Protein AF-A0A838Q606-F1 (afdb_monomer_lite)

Radius of gyration: 18.7 Å; chains: 1; bounding box: 25×56×35 Å

Foldseek 3Di:
DDPDDDDDDPPPVVVVVVVLVVCVVVVNPVSLVVVLVVCVVVQLVVLCVVPVDSVRSVVVSVVVSVVD

Sequence (68 aa):
MNTTATSELETDQVDPDQEIISRVLAGSKDSFGILITRYSDPLYRHALGMTGSPDVAEDILQASFIKA

Secondary structure (DSSP, 8-state):
---------------HHHHHHHHHHTT-HHHHHHHHHHHHHHHHHHHHHHHS-HHHHHHHHHHHHHT-

Structure (mmCIF, N/CA/C/O backbone):
data_AF-A0A838Q606-F1
#
_entry.id   AF-A0A838Q606-F1
#
loop_
_atom_site.group_PDB
_atom_site.id
_atom_site.type_symbol
_atom_site.label_atom_id
_atom_site.label_alt_id
_atom_site.label_comp_id
_atom_site.label_asym_id
_atom_site.label_entity_id
_atom_site.label_seq_id
_atom_site.pdbx_PDB_ins_code
_atom_site.Cartn_x
_atom_site.Cartn_y
_atom_site.Cartn_z
_atom_site.occupancy
_atom_site.B_iso_or_equiv
_atom_site.auth_seq_id
_atom_site.auth_comp_id
_atom_site.auth_asym_id
_atom_site.auth_atom_id
_atom_site.pdbx_PDB_model_num
ATOM 1 N N . MET A 1 1 ? 12.479 -52.669 19.556 1.00 41.94 1 MET A N 1
ATOM 2 C CA . MET A 1 1 ? 13.206 -51.534 18.947 1.00 41.94 1 MET A CA 1
ATOM 3 C C . MET A 1 1 ? 12.160 -50.507 18.550 1.00 41.94 1 MET A C 1
ATOM 5 O O . MET A 1 1 ? 11.607 -50.601 17.465 1.00 41.94 1 MET A O 1
ATOM 9 N N . ASN A 1 2 ? 11.806 -49.615 19.477 1.00 42.59 2 ASN A N 1
ATOM 10 C CA . ASN A 1 2 ? 10.803 -48.576 19.254 1.00 42.59 2 ASN A CA 1
ATOM 11 C C . ASN A 1 2 ? 11.544 -47.295 18.883 1.00 42.59 2 ASN A C 1
ATOM 13 O O . ASN A 1 2 ? 12.065 -46.611 19.759 1.00 42.59 2 ASN A O 1
ATOM 17 N N . THR A 1 3 ? 11.613 -47.007 17.588 1.00 49.78 3 THR A N 1
ATOM 18 C CA . THR A 1 3 ? 12.092 -45.717 17.094 1.00 49.78 3 THR A CA 1
ATOM 19 C C . THR A 1 3 ? 10.921 -44.742 17.107 1.00 49.78 3 THR A C 1
ATOM 21 O O . THR A 1 3 ? 10.084 -44.742 16.212 1.00 49.78 3 THR A O 1
ATOM 24 N N . THR A 1 4 ? 10.850 -44.009 18.217 1.00 47.69 4 THR A N 1
ATOM 25 C CA . THR A 1 4 ? 10.513 -42.584 18.330 1.00 47.69 4 THR A CA 1
ATOM 26 C C . THR A 1 4 ? 9.419 -42.059 17.398 1.00 47.69 4 THR A C 1
ATOM 28 O O . THR A 1 4 ? 9.674 -41.602 16.288 1.00 47.69 4 THR A O 1
ATOM 31 N N . ALA A 1 5 ? 8.194 -42.057 17.926 1.00 60.91 5 ALA A N 1
ATOM 32 C CA . ALA A 1 5 ? 7.248 -40.983 17.665 1.00 60.91 5 ALA A CA 1
ATOM 33 C C . ALA A 1 5 ? 7.781 -39.668 18.274 1.00 60.91 5 ALA A C 1
ATOM 35 O O . ALA A 1 5 ? 8.482 -39.717 19.286 1.00 60.91 5 ALA A O 1
ATOM 36 N N . THR A 1 6 ? 7.374 -38.543 17.672 1.00 54.28 6 THR A N 1
ATOM 37 C CA . THR A 1 6 ? 7.548 -37.146 18.124 1.00 54.28 6 THR A CA 1
ATOM 38 C C . THR A 1 6 ? 8.775 -36.408 17.562 1.00 54.28 6 THR A C 1
ATOM 40 O O . THR A 1 6 ? 9.890 -36.538 18.046 1.00 54.28 6 THR A O 1
ATOM 43 N N . SER A 1 7 ? 8.521 -35.595 16.533 1.00 53.28 7 SER A N 1
ATOM 44 C CA . SER A 1 7 ? 9.241 -34.360 16.185 1.00 53.28 7 SER A CA 1
ATOM 45 C C . SER A 1 7 ? 8.114 -33.379 15.828 1.00 53.28 7 SER A C 1
ATOM 47 O O . SER A 1 7 ? 7.415 -33.590 14.843 1.00 53.28 7 SER A O 1
ATOM 49 N N . GLU A 1 8 ? 7.644 -32.533 16.747 1.00 54.75 8 GLU A N 1
ATOM 50 C CA . GLU A 1 8 ? 8.309 -31.309 17.229 1.00 54.75 8 GLU A CA 1
ATOM 51 C C . GLU A 1 8 ? 8.767 -30.431 16.069 1.00 54.75 8 GLU A C 1
ATOM 53 O O . GLU A 1 8 ? 9.960 -30.342 15.817 1.00 54.75 8 GLU A O 1
ATOM 58 N N . LEU A 1 9 ? 7.821 -29.799 15.371 1.00 50.16 9 LEU A N 1
ATOM 59 C CA . LEU A 1 9 ? 7.996 -28.448 14.835 1.00 50.16 9 LEU A CA 1
ATOM 60 C C . LEU A 1 9 ? 6.634 -27.748 14.884 1.00 50.16 9 LEU A C 1
ATOM 62 O O . LEU A 1 9 ? 5.899 -27.653 13.903 1.00 50.16 9 LEU A O 1
ATOM 66 N N . GLU A 1 10 ? 6.294 -27.298 16.089 1.00 54.50 10 GLU A N 1
ATOM 67 C CA . GLU A 1 10 ? 5.374 -26.192 16.308 1.00 54.50 10 GLU A CA 1
ATOM 68 C C . GLU A 1 10 ? 5.932 -24.967 15.576 1.00 54.50 10 GLU A C 1
ATOM 70 O O . GLU A 1 10 ? 6.846 -24.298 16.051 1.00 54.50 10 GLU A O 1
ATOM 75 N N . THR A 1 11 ? 5.395 -24.658 14.403 1.00 47.50 11 THR A N 1
ATOM 76 C CA . THR A 1 11 ? 5.431 -23.286 13.901 1.00 47.50 11 THR A CA 1
ATOM 77 C C . THR A 1 11 ? 4.081 -22.660 14.196 1.00 47.50 11 THR A C 1
ATOM 79 O O . THR A 1 11 ? 3.347 -22.306 13.280 1.00 47.50 11 THR A O 1
ATOM 82 N N . ASP A 1 12 ? 3.772 -22.469 15.481 1.00 49.50 12 ASP A N 1
ATOM 83 C CA . ASP A 1 12 ? 2.862 -21.394 15.900 1.00 49.50 12 ASP A CA 1
ATOM 84 C C . ASP A 1 12 ? 3.617 -20.056 15.798 1.00 49.50 12 ASP A C 1
ATOM 86 O O . ASP A 1 12 ? 3.705 -19.248 16.719 1.00 49.50 12 ASP A O 1
ATOM 90 N N . GLN A 1 13 ? 4.264 -19.844 14.649 1.00 52.28 13 GLN A N 1
ATOM 91 C CA . GLN A 1 13 ? 4.586 -18.513 14.188 1.00 52.28 13 GLN A CA 1
ATOM 92 C C . GLN A 1 13 ? 3.239 -17.961 13.762 1.00 52.28 13 GLN A C 1
ATOM 94 O O . GLN A 1 13 ? 2.865 -18.074 12.598 1.00 52.28 13 GLN A O 1
ATOM 99 N N . VAL A 1 14 ? 2.480 -17.448 14.734 1.00 54.53 14 VAL A N 1
ATOM 100 C CA . VAL A 1 14 ? 1.421 -16.485 14.454 1.00 54.53 14 VAL A CA 1
ATOM 101 C C . VAL A 1 14 ? 2.074 -15.498 13.513 1.00 54.53 14 VAL A C 1
ATOM 103 O O . VAL A 1 14 ? 3.009 -14.802 13.919 1.00 54.53 14 VAL A O 1
ATOM 106 N N . ASP A 1 15 ? 1.682 -15.551 12.241 1.00 62.56 15 ASP A N 1
ATOM 107 C CA . ASP A 1 15 ? 2.249 -14.679 11.233 1.00 62.56 15 ASP A CA 1
ATOM 108 C C . ASP A 1 15 ? 2.065 -13.279 11.828 1.00 62.56 15 ASP A C 1
ATOM 110 O O . ASP A 1 15 ? 0.925 -12.908 12.134 1.00 62.56 15 ASP A O 1
ATOM 114 N N . PRO A 1 16 ? 3.135 -12.521 12.131 1.00 65.38 16 PRO A N 1
ATOM 115 C CA . PRO A 1 16 ? 2.997 -11.232 12.814 1.00 65.38 16 PRO A CA 1
ATOM 116 C C . PRO A 1 16 ? 2.073 -10.303 12.020 1.00 65.38 16 PRO A C 1
ATOM 118 O O . PRO A 1 16 ? 1.448 -9.391 12.552 1.00 65.38 16 PRO A O 1
ATOM 121 N N . ASP A 1 17 ? 1.947 -10.596 10.736 1.00 66.06 17 ASP A N 1
ATOM 122 C CA . ASP A 1 17 ? 1.048 -10.000 9.782 1.00 66.06 17 ASP A CA 1
ATOM 123 C C . ASP A 1 17 ? -0.423 -10.378 10.023 1.00 66.06 17 ASP A C 1
ATOM 125 O O . ASP A 1 17 ? -1.294 -9.520 9.930 1.00 66.06 17 ASP A O 1
ATOM 129 N N . GLN A 1 18 ? -0.720 -11.616 10.420 1.00 71.88 18 GLN A N 1
ATOM 130 C CA . GLN A 1 18 ? -2.064 -12.105 10.738 1.00 71.88 18 GLN A CA 1
ATOM 131 C C . GLN A 1 18 ? -2.671 -11.392 11.957 1.00 71.88 18 GLN A C 1
ATOM 133 O O . GLN A 1 18 ? -3.869 -11.084 11.970 1.00 71.88 18 GLN A O 1
ATOM 138 N N . GLU A 1 19 ? -1.855 -11.064 12.962 1.00 73.56 19 GLU A N 1
ATOM 139 C CA . GLU A 1 19 ? -2.293 -10.265 14.109 1.00 73.56 19 GLU A CA 1
ATOM 140 C C . GLU A 1 19 ? -2.597 -8.815 13.698 1.00 73.56 19 GLU A C 1
ATOM 142 O O . GLU A 1 19 ? -3.621 -8.250 14.095 1.00 73.56 19 GLU A O 1
ATOM 147 N N . ILE A 1 20 ? -1.754 -8.218 12.849 1.00 71.88 20 ILE A N 1
ATOM 148 C CA . ILE A 1 20 ? -1.967 -6.858 12.338 1.00 71.88 20 ILE A CA 1
ATOM 149 C C . ILE A 1 20 ? -3.215 -6.823 11.436 1.00 71.88 20 ILE A C 1
ATOM 151 O O . ILE A 1 20 ? -4.052 -5.937 11.605 1.00 71.88 20 ILE A O 1
ATOM 155 N N . ILE A 1 21 ? -3.401 -7.809 10.550 1.00 74.81 21 ILE A N 1
ATOM 156 C CA . ILE A 1 21 ? -4.593 -7.962 9.698 1.00 74.81 21 ILE A CA 1
ATOM 157 C C . ILE A 1 21 ? -5.850 -8.076 10.565 1.00 74.81 21 ILE A C 1
ATOM 159 O O . ILE A 1 21 ? -6.826 -7.371 10.322 1.00 74.81 21 ILE A O 1
ATOM 163 N N . SER A 1 22 ? -5.822 -8.892 11.622 1.00 77.88 22 SER A N 1
ATOM 164 C CA . SER A 1 22 ? -6.959 -9.042 12.542 1.00 77.88 22 SER A CA 1
ATOM 165 C C . SER A 1 22 ? -7.321 -7.725 13.238 1.00 77.88 22 SER A C 1
ATOM 167 O O . SER A 1 22 ? -8.500 -7.395 13.361 1.00 77.88 22 SER A O 1
ATOM 169 N N . ARG A 1 23 ? -6.325 -6.924 13.645 1.00 74.38 23 ARG A N 1
ATOM 170 C CA . ARG A 1 23 ? -6.545 -5.590 14.237 1.00 74.38 23 ARG A CA 1
ATOM 171 C C . ARG A 1 23 ? -7.105 -4.589 13.225 1.00 74.38 23 ARG A C 1
ATOM 173 O O . ARG A 1 23 ? -7.982 -3.801 13.577 1.00 74.38 23 ARG A O 1
ATOM 180 N N . VAL A 1 24 ? -6.638 -4.628 11.976 1.00 73.44 24 VAL A N 1
ATOM 181 C CA . VAL A 1 24 ? -7.180 -3.809 10.878 1.00 73.44 24 VAL A CA 1
ATOM 182 C C . VAL A 1 24 ? -8.641 -4.162 10.610 1.00 73.44 24 VAL A C 1
ATOM 184 O O . VAL A 1 24 ? -9.483 -3.266 10.575 1.00 73.44 24 VAL A O 1
ATOM 187 N N . LEU A 1 25 ? -8.960 -5.456 10.506 1.00 74.81 25 LEU A N 1
ATOM 188 C CA . LEU A 1 25 ? -10.328 -5.946 10.311 1.00 74.81 25 LEU A CA 1
ATOM 189 C C . LEU A 1 25 ? -11.247 -5.609 11.496 1.00 74.81 25 LEU A C 1
ATOM 191 O O . LEU A 1 25 ? -12.439 -5.388 11.303 1.00 74.81 25 LEU A O 1
ATOM 195 N N . ALA A 1 26 ? -10.699 -5.493 12.709 1.00 80.69 26 ALA A N 1
ATOM 196 C CA . ALA A 1 26 ? -11.416 -5.014 13.892 1.00 80.69 26 ALA A CA 1
ATOM 197 C C . ALA A 1 26 ? -11.693 -3.491 13.884 1.00 80.69 26 ALA A C 1
ATOM 199 O O . ALA A 1 26 ? -12.269 -2.967 14.838 1.00 80.69 26 ALA A O 1
ATOM 200 N N . GLY A 1 27 ? -11.305 -2.770 12.824 1.00 72.12 27 GLY A N 1
ATOM 201 C CA . GLY A 1 27 ? -11.572 -1.341 12.636 1.00 72.12 27 GLY A CA 1
ATOM 202 C C . GLY A 1 27 ? -10.440 -0.412 13.081 1.00 72.12 27 GLY A C 1
ATOM 203 O O . GLY A 1 27 ? -10.613 0.810 13.067 1.00 72.12 27 GLY A O 1
ATOM 204 N N . SER A 1 28 ? -9.277 -0.956 13.455 1.00 72.31 28 SER A N 1
ATOM 205 C CA . SER A 1 28 ? -8.105 -0.166 13.841 1.00 72.31 28 SER A CA 1
ATOM 206 C C . SER A 1 28 ? -7.409 0.414 12.606 1.00 72.31 28 SER A C 1
ATOM 208 O O . SER A 1 28 ? -6.471 -0.170 12.056 1.00 72.31 28 SER A O 1
ATOM 210 N N . LYS A 1 29 ? -7.870 1.588 12.157 1.00 67.69 29 LYS A N 1
ATOM 211 C CA . LYS A 1 29 ? -7.297 2.310 11.006 1.00 67.69 29 LYS A CA 1
ATOM 212 C C . LYS A 1 29 ? -5.817 2.654 11.196 1.00 67.69 29 LYS A C 1
ATOM 214 O O . LYS A 1 29 ? -5.069 2.653 10.225 1.00 67.69 29 LYS A O 1
ATOM 219 N N . ASP A 1 30 ? -5.367 2.865 12.431 1.00 72.56 30 ASP A N 1
ATOM 220 C CA . ASP A 1 30 ? -3.952 3.113 12.734 1.00 72.56 30 ASP A CA 1
ATOM 221 C C . ASP A 1 30 ? -3.067 1.895 12.424 1.00 72.56 30 ASP A C 1
ATOM 223 O O . ASP A 1 30 ? -1.923 2.033 11.995 1.00 72.56 30 ASP A O 1
ATOM 227 N N . SER A 1 31 ? -3.608 0.680 12.570 1.00 70.00 31 SER A N 1
ATOM 228 C CA . SER A 1 31 ? -2.895 -0.560 12.230 1.00 70.00 31 SER A CA 1
ATOM 229 C C . SER A 1 31 ? -2.765 -0.765 10.716 1.00 70.00 31 SER A C 1
ATOM 231 O O . SER A 1 31 ? -1.852 -1.456 10.265 1.00 70.00 31 SER A O 1
ATOM 233 N N . PHE A 1 32 ? -3.613 -0.111 9.916 1.00 71.06 32 PHE A N 1
ATOM 234 C CA . PHE A 1 32 ? -3.565 -0.188 8.456 1.00 71.06 32 PHE A CA 1
ATOM 235 C C . PHE A 1 32 ? -2.340 0.530 7.883 1.00 71.06 32 PHE A C 1
ATOM 237 O O . PHE A 1 32 ? -1.700 0.023 6.965 1.00 71.06 32 PHE A O 1
ATOM 244 N N . GLY A 1 33 ? -1.936 1.658 8.479 1.00 77.50 33 GLY A N 1
ATOM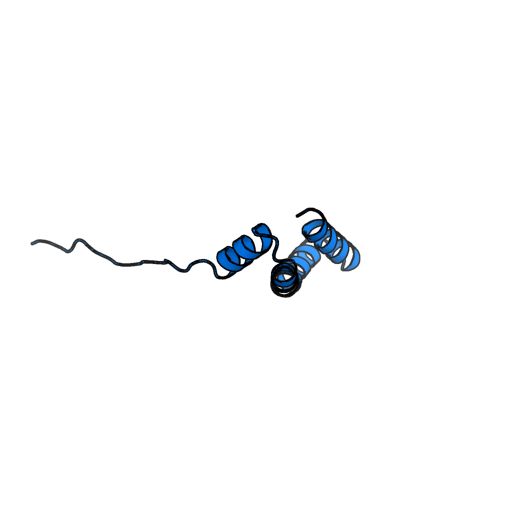 245 C CA . GLY A 1 33 ? -0.717 2.371 8.078 1.00 77.50 33 GLY A CA 1
ATOM 246 C C . GLY A 1 33 ? 0.558 1.535 8.252 1.00 77.50 33 GLY A C 1
ATOM 247 O O . GLY A 1 33 ? 1.499 1.660 7.464 1.00 77.50 33 GLY A O 1
ATOM 248 N N . ILE A 1 34 ? 0.573 0.629 9.237 1.00 78.44 34 ILE A N 1
ATOM 249 C CA . ILE A 1 34 ? 1.683 -0.308 9.465 1.00 78.44 34 ILE A CA 1
ATOM 250 C C . ILE A 1 34 ? 1.743 -1.346 8.340 1.00 78.44 34 ILE A C 1
ATOM 252 O O . ILE A 1 34 ? 2.829 -1.602 7.822 1.00 78.44 34 ILE A O 1
ATOM 256 N N . LEU A 1 35 ? 0.593 -1.889 7.914 1.00 75.06 35 LEU A N 1
ATOM 257 C CA . LEU A 1 35 ? 0.515 -2.767 6.741 1.00 75.06 35 LEU A CA 1
ATOM 258 C C . LEU A 1 35 ? 0.998 -2.042 5.484 1.00 75.06 35 LEU A C 1
ATOM 260 O O . LEU A 1 35 ? 1.860 -2.567 4.787 1.00 75.06 35 LEU A O 1
ATOM 264 N N . ILE A 1 36 ? 0.514 -0.824 5.222 1.00 78.12 36 ILE A N 1
ATOM 265 C CA . ILE A 1 36 ? 0.958 -0.054 4.052 1.00 78.12 36 ILE A CA 1
ATOM 266 C C . ILE A 1 36 ? 2.476 0.112 4.076 1.00 78.12 36 ILE A C 1
ATOM 268 O O . ILE A 1 36 ? 3.129 -0.199 3.092 1.00 78.12 36 ILE A O 1
ATOM 272 N N . THR A 1 37 ? 3.056 0.545 5.194 1.00 80.88 37 THR A N 1
ATOM 273 C CA . THR A 1 37 ? 4.504 0.795 5.278 1.00 80.88 37 THR A CA 1
ATOM 274 C C . THR A 1 37 ? 5.327 -0.489 5.142 1.00 80.88 37 THR A C 1
ATOM 276 O O . THR A 1 37 ? 6.396 -0.472 4.538 1.00 80.88 37 THR A O 1
ATOM 279 N N . ARG A 1 38 ? 4.847 -1.610 5.695 1.00 80.25 38 ARG A N 1
ATOM 280 C CA . ARG A 1 38 ? 5.546 -2.903 5.639 1.00 80.25 38 ARG A CA 1
ATOM 281 C C . ARG A 1 38 ? 5.468 -3.544 4.255 1.00 80.25 38 ARG A C 1
ATOM 283 O O . ARG A 1 38 ? 6.444 -4.146 3.815 1.00 80.25 38 ARG A O 1
ATOM 290 N N . TYR A 1 39 ? 4.327 -3.421 3.583 1.00 76.81 39 TYR A N 1
ATOM 291 C CA . TYR A 1 39 ? 4.084 -4.094 2.311 1.00 76.81 39 TYR A CA 1
ATOM 292 C C . TYR A 1 39 ? 4.290 -3.213 1.087 1.00 76.81 39 TYR A C 1
ATOM 294 O O . TYR A 1 39 ? 4.403 -3.760 -0.006 1.00 76.81 39 TYR A O 1
ATOM 302 N N . SER A 1 40 ? 4.393 -1.890 1.239 1.00 77.19 40 SER A N 1
ATOM 303 C CA . SER A 1 40 ? 4.594 -0.968 0.119 1.00 77.19 40 SER A CA 1
ATOM 304 C C . SER A 1 40 ? 5.859 -1.275 -0.668 1.00 77.19 40 SER A C 1
ATOM 306 O O . SER A 1 40 ? 5.778 -1.422 -1.879 1.00 77.19 40 SER A O 1
ATOM 308 N N . ASP A 1 41 ? 7.004 -1.433 -0.004 1.00 81.31 41 ASP A N 1
ATOM 309 C CA . ASP A 1 41 ? 8.287 -1.695 -0.667 1.00 81.31 41 ASP A CA 1
ATOM 310 C C . ASP A 1 41 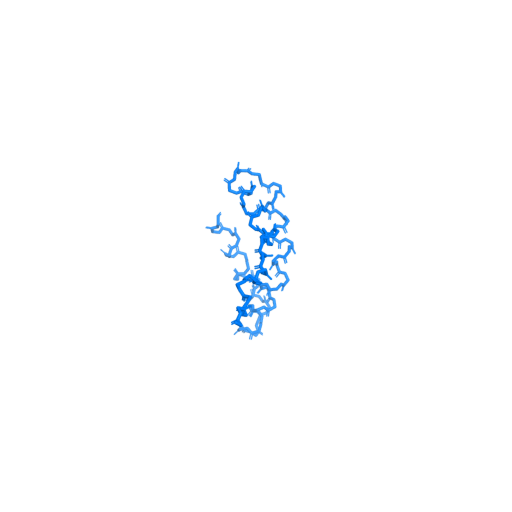? 8.318 -3.046 -1.411 1.00 81.31 41 ASP A C 1
ATOM 312 O O . ASP A 1 41 ? 8.622 -3.054 -2.608 1.00 81.31 41 ASP A O 1
ATOM 316 N N . PRO A 1 42 ? 7.953 -4.191 -0.794 1.00 83.81 42 PRO A N 1
ATOM 317 C CA . PRO A 1 42 ? 7.929 -5.461 -1.514 1.00 83.81 42 PRO A CA 1
ATOM 318 C C . PRO A 1 42 ? 6.855 -5.514 -2.611 1.00 83.81 42 PRO A C 1
ATOM 320 O O . PRO A 1 42 ? 7.148 -6.034 -3.689 1.00 83.81 42 PRO A O 1
ATOM 323 N N . LEU A 1 43 ? 5.655 -4.949 -2.403 1.00 81.44 43 LEU A N 1
ATOM 324 C CA . LEU A 1 43 ? 4.627 -4.873 -3.455 1.00 81.44 43 LEU A CA 1
ATOM 325 C C . LEU A 1 43 ? 5.072 -3.976 -4.608 1.00 81.44 43 LEU A C 1
ATOM 327 O O . LEU A 1 43 ? 4.934 -4.367 -5.764 1.00 81.44 43 LEU A O 1
ATOM 331 N N . TYR A 1 44 ? 5.639 -2.807 -4.310 1.00 81.88 44 TYR A N 1
ATOM 332 C CA . TYR A 1 44 ? 6.139 -1.877 -5.318 1.00 81.88 44 TYR A CA 1
ATOM 333 C C . TYR A 1 44 ? 7.279 -2.494 -6.123 1.00 81.88 44 TYR A C 1
ATOM 335 O O . TYR A 1 44 ? 7.259 -2.431 -7.346 1.00 81.88 44 TYR A O 1
ATOM 343 N N . ARG A 1 45 ? 8.242 -3.164 -5.476 1.00 84.69 45 ARG A N 1
ATOM 344 C CA . ARG A 1 45 ? 9.313 -3.891 -6.181 1.00 84.69 45 ARG A CA 1
ATOM 345 C C . ARG A 1 45 ? 8.767 -4.998 -7.073 1.00 84.69 45 ARG A C 1
ATOM 347 O O . ARG A 1 45 ? 9.269 -5.182 -8.179 1.00 84.69 45 ARG A O 1
ATOM 354 N N . HIS A 1 46 ? 7.766 -5.738 -6.600 1.00 85.62 46 HIS A N 1
ATOM 355 C CA . HIS A 1 46 ? 7.147 -6.804 -7.379 1.00 85.62 46 HIS A CA 1
ATOM 356 C C . HIS A 1 46 ? 6.407 -6.237 -8.596 1.00 85.62 46 HIS A C 1
ATOM 358 O O . HIS A 1 46 ? 6.633 -6.684 -9.719 1.00 85.62 46 HIS A O 1
ATOM 364 N N . ALA A 1 47 ? 5.606 -5.190 -8.388 1.00 85.25 47 ALA A N 1
ATOM 365 C CA . ALA A 1 47 ? 4.894 -4.494 -9.449 1.00 85.25 47 ALA A CA 1
ATOM 366 C C . ALA A 1 47 ? 5.867 -3.861 -10.453 1.00 85.25 47 ALA A C 1
ATOM 368 O O . ALA A 1 47 ? 5.714 -4.076 -11.647 1.00 85.25 47 ALA A O 1
AT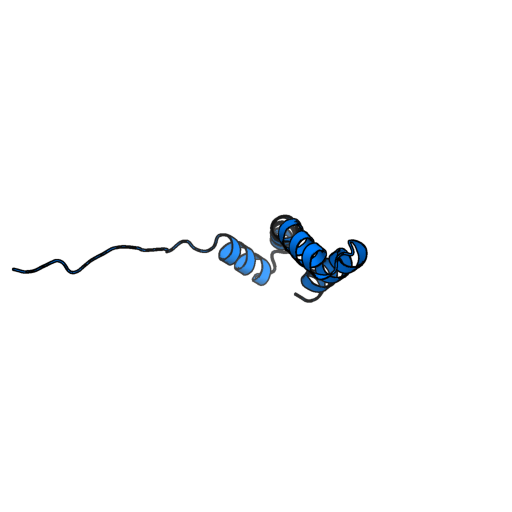OM 369 N N . LEU A 1 48 ? 6.925 -3.191 -9.992 1.00 89.12 48 LEU A N 1
ATOM 370 C CA . LEU A 1 48 ? 7.963 -2.604 -10.840 1.00 89.12 48 LEU A CA 1
ATOM 371 C C . LEU A 1 48 ? 8.704 -3.663 -11.664 1.00 89.12 48 LEU A C 1
ATOM 373 O O . LEU A 1 48 ? 8.987 -3.438 -12.837 1.00 89.12 48 LEU A O 1
ATOM 377 N N . GLY A 1 49 ? 8.993 -4.830 -11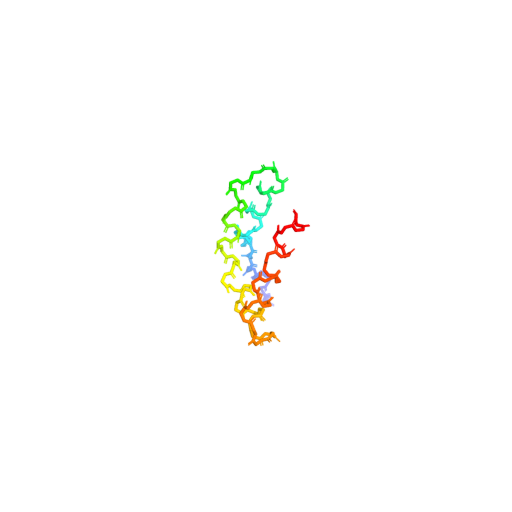.081 1.00 88.69 49 GLY A N 1
ATOM 378 C CA . GLY A 1 49 ? 9.589 -5.954 -11.806 1.00 88.69 49 GLY A CA 1
ATOM 379 C C . GLY A 1 49 ? 8.664 -6.541 -12.877 1.00 88.69 49 GLY A C 1
ATOM 380 O O . GLY A 1 49 ? 9.142 -6.995 -13.913 1.00 88.69 49 GLY A O 1
ATOM 381 N N . MET A 1 50 ? 7.349 -6.507 -12.651 1.00 88.06 50 MET A N 1
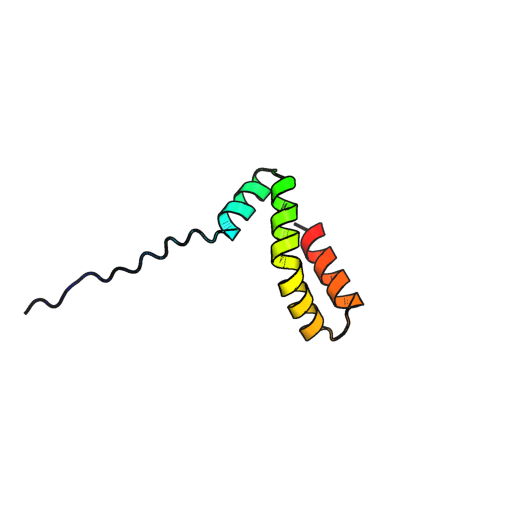ATOM 382 C CA . MET A 1 50 ? 6.343 -6.997 -13.598 1.00 88.06 50 MET A CA 1
ATOM 383 C C . MET A 1 50 ? 6.002 -5.986 -14.700 1.00 88.06 50 MET A C 1
ATOM 385 O O . MET A 1 50 ? 5.765 -6.383 -15.838 1.00 88.06 50 MET A O 1
ATOM 389 N N . THR A 1 51 ? 5.943 -4.694 -14.375 1.00 89.06 51 THR A N 1
ATOM 390 C CA . THR A 1 51 ? 5.477 -3.635 -15.284 1.00 89.06 51 THR A CA 1
ATOM 391 C C . THR A 1 51 ? 6.628 -2.918 -15.982 1.00 89.06 51 THR A C 1
ATOM 393 O O . THR A 1 51 ? 6.422 -2.319 -17.036 1.00 89.06 51 THR A O 1
ATOM 396 N N . GLY A 1 52 ? 7.828 -2.924 -15.388 1.00 88.69 52 GLY A N 1
ATOM 397 C CA . GLY A 1 52 ? 8.976 -2.130 -15.832 1.00 88.69 52 GLY A CA 1
ATOM 398 C C . GLY A 1 52 ? 8.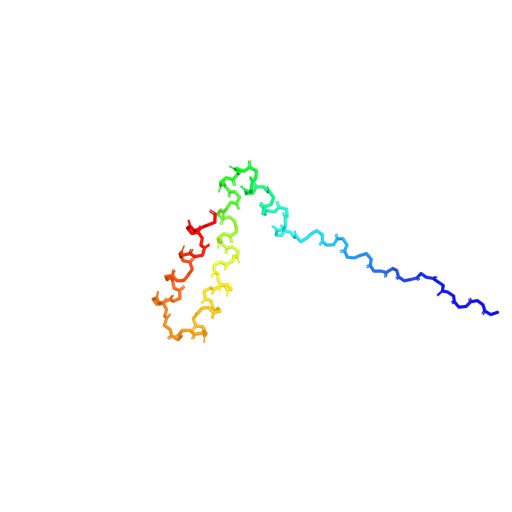762 -0.613 -15.742 1.00 88.69 52 GLY A C 1
ATOM 399 O O . GLY A 1 52 ? 9.623 0.145 -16.184 1.00 88.69 52 GLY A O 1
ATOM 400 N N . SER A 1 53 ? 7.629 -0.165 -15.191 1.00 89.88 53 SER A N 1
ATOM 401 C CA . SER A 1 53 ? 7.231 1.238 -15.110 1.00 89.88 53 SER A CA 1
ATOM 402 C C . SER A 1 53 ? 6.893 1.605 -13.661 1.00 89.88 53 SER A C 1
ATOM 404 O O . SER A 1 53 ? 6.017 0.965 -13.069 1.00 89.88 53 SER A O 1
ATOM 406 N N . PRO A 1 54 ? 7.559 2.625 -13.089 1.00 85.44 54 PRO A N 1
ATOM 407 C CA . PRO A 1 54 ? 7.295 3.082 -11.728 1.00 85.44 54 PRO A CA 1
ATOM 408 C C . PRO A 1 54 ? 5.883 3.649 -11.570 1.00 85.44 54 PRO A C 1
ATOM 410 O O . PRO A 1 54 ? 5.223 3.318 -10.591 1.00 85.44 54 PRO A O 1
ATOM 413 N N . ASP A 1 55 ? 5.382 4.394 -12.561 1.00 87.94 55 ASP A N 1
ATOM 414 C CA . ASP A 1 55 ? 4.032 4.972 -12.527 1.00 87.94 55 ASP A CA 1
ATOM 415 C C . ASP A 1 55 ? 2.956 3.875 -12.443 1.00 87.94 55 ASP A C 1
ATOM 417 O O . ASP A 1 55 ? 2.056 3.919 -11.609 1.00 87.94 55 ASP A O 1
ATOM 421 N N . VAL A 1 56 ? 3.092 2.819 -13.253 1.00 86.88 56 VAL A N 1
ATOM 422 C CA . VAL A 1 56 ? 2.150 1.685 -13.234 1.00 86.88 56 VAL A CA 1
ATOM 423 C C . VAL A 1 56 ? 2.275 0.880 -11.936 1.00 86.88 56 VAL A C 1
ATOM 425 O O . VAL A 1 56 ? 1.285 0.355 -11.428 1.00 86.88 56 VAL A O 1
ATOM 428 N N . ALA A 1 57 ? 3.485 0.765 -11.384 1.00 84.69 57 ALA A N 1
ATOM 429 C CA . ALA A 1 57 ? 3.701 0.088 -10.111 1.00 84.69 57 ALA A CA 1
ATOM 430 C C . ALA A 1 57 ? 3.042 0.839 -8.942 1.00 84.69 57 ALA A C 1
ATOM 432 O O . ALA A 1 57 ? 2.456 0.205 -8.063 1.00 84.69 57 ALA A O 1
ATOM 433 N N . GLU A 1 58 ? 3.094 2.171 -8.953 1.00 84.62 58 GLU A N 1
ATOM 434 C CA . GLU A 1 58 ? 2.434 3.027 -7.966 1.00 84.62 58 GLU A CA 1
ATOM 435 C C . GLU A 1 58 ? 0.904 2.935 -8.062 1.00 84.62 58 GLU A C 1
ATOM 437 O O . GLU A 1 58 ? 0.240 2.758 -7.039 1.00 84.62 58 GLU A O 1
ATOM 442 N N . ASP A 1 59 ? 0.347 2.929 -9.277 1.00 86.94 59 ASP A N 1
ATOM 443 C CA . ASP A 1 59 ? -1.092 2.743 -9.502 1.00 86.94 59 ASP A CA 1
ATOM 444 C C . ASP A 1 59 ? -1.594 1.386 -8.981 1.00 86.94 59 ASP A C 1
ATOM 446 O O . ASP A 1 59 ? -2.626 1.307 -8.309 1.00 86.94 59 ASP A O 1
ATOM 450 N N . ILE A 1 60 ? -0.856 0.301 -9.246 1.00 84.56 60 ILE A N 1
ATOM 451 C CA . ILE A 1 60 ? -1.185 -1.042 -8.737 1.00 84.56 60 ILE A CA 1
ATOM 452 C C . ILE A 1 60 ? -1.135 -1.066 -7.209 1.00 84.56 60 ILE A C 1
ATOM 454 O O . ILE A 1 60 ? -2.005 -1.666 -6.565 1.00 84.56 60 ILE A O 1
ATOM 458 N N . LEU A 1 61 ? -0.136 -0.408 -6.621 1.00 82.81 61 LEU A N 1
ATOM 459 C CA . LEU A 1 61 ? 0.013 -0.322 -5.177 1.00 82.81 61 LEU A CA 1
ATOM 460 C C . LEU A 1 61 ? -1.173 0.413 -4.546 1.00 82.81 61 LEU A C 1
ATOM 462 O O . LEU A 1 61 ? -1.807 -0.109 -3.627 1.00 82.81 61 LEU A O 1
ATOM 466 N N . GLN A 1 62 ? -1.520 1.585 -5.079 1.00 82.12 62 GLN A N 1
ATOM 467 C CA . GLN A 1 62 ? -2.673 2.362 -4.629 1.00 82.12 62 GLN A CA 1
ATOM 468 C C . GLN A 1 62 ? -3.976 1.569 -4.764 1.00 82.12 62 GLN A C 1
ATOM 470 O O . GLN A 1 62 ? -4.747 1.478 -3.806 1.00 82.12 62 GLN A O 1
ATOM 475 N N . ALA A 1 63 ? -4.209 0.934 -5.914 1.00 82.31 63 ALA A N 1
ATOM 476 C CA . ALA A 1 63 ? -5.404 0.131 -6.153 1.00 82.31 63 ALA A CA 1
ATOM 477 C C . ALA A 1 63 ? -5.518 -1.072 -5.200 1.00 82.31 63 ALA A C 1
ATOM 479 O O . ALA A 1 63 ? -6.631 -1.452 -4.835 1.00 82.31 63 ALA A O 1
ATOM 480 N N . SER A 1 64 ? -4.391 -1.650 -4.776 1.00 77.62 64 SER A N 1
ATOM 481 C CA . SER A 1 64 ? -4.364 -2.787 -3.848 1.00 77.62 64 SER A CA 1
ATOM 482 C C . SER A 1 64 ? -4.774 -2.391 -2.428 1.00 77.62 64 SER A C 1
ATOM 484 O O . SER A 1 64 ? -5.431 -3.173 -1.747 1.00 77.62 64 SER A O 1
ATOM 486 N N . PHE A 1 65 ? -4.444 -1.171 -1.992 1.00 73.88 65 PHE A N 1
ATOM 487 C CA . PHE A 1 65 ? -4.783 -0.685 -0.650 1.00 73.88 65 PHE A CA 1
ATOM 488 C C . PHE A 1 65 ? -6.131 0.046 -0.571 1.00 73.88 65 PHE A C 1
ATOM 490 O O . PHE A 1 65 ? -6.759 0.029 0.480 1.00 73.88 65 PHE A O 1
ATOM 497 N N . ILE A 1 66 ? -6.612 0.670 -1.653 1.00 71.69 66 ILE A N 1
ATOM 498 C CA . ILE A 1 66 ? -7.898 1.400 -1.658 1.00 71.69 66 ILE A CA 1
ATOM 499 C C . ILE A 1 66 ? -9.109 0.449 -1.716 1.00 71.69 66 ILE A C 1
ATOM 501 O O . ILE A 1 66 ? -10.212 0.825 -1.325 1.00 71.69 66 ILE A O 1
ATOM 505 N N . LYS A 1 67 ? -8.927 -0.782 -2.211 1.00 57.38 67 LYS A N 1
ATOM 506 C CA . LYS A 1 67 ? -10.013 -1.757 -2.414 1.00 57.38 67 LYS A CA 1
ATOM 507 C C . LYS A 1 67 ? -10.235 -2.719 -1.235 1.00 57.38 67 LYS A C 1
ATOM 509 O O . LYS A 1 67 ? -11.139 -3.548 -1.336 1.00 57.38 67 LYS A O 1
ATOM 514 N N . ALA A 1 68 ? -9.401 -2.637 -0.194 1.00 54.44 68 ALA A N 1
ATOM 515 C CA . ALA A 1 68 ? -9.405 -3.509 0.985 1.00 54.44 68 ALA A CA 1
ATOM 516 C C . ALA A 1 68 ? -10.343 -3.013 2.097 1.00 54.44 68 ALA A C 1
ATOM 518 O O . ALA A 1 68 ? -10.495 -1.779 2.245 1.00 54.44 68 ALA A O 1
#

pLDDT: mean 72.53, std 13.31, range [41.94, 89.88]